Protein AF-A0A764WV17-F1 (afdb_monomer)

Nearest PDB structures (foldseek):
  8iyd-assembly1_W  TM=9.343E-01  e=1.565E-02  Escherichia phage Lambda
  3fzb-assembly1_A  TM=9.266E-01  e=2.156E-02  Lambdavirus lambda
  3fzb-assembly1_H  TM=9.248E-01  e=4.365E-02  Lambdavirus lambda
  6rao-assembly1_H  TM=5.600E-01  e=3.203E+00  Serratia entomophila
  7aeb-assembly1_S  TM=4.268E-01  e=1.582E+00  Algoriphagus machipongonensis

Organism: Salmonella enterica (NCBI:txid28901)

Mean predicted aligned error: 4.85 Å

Secondary structure (DSSP, 8-state):
-TTT--TTTTTT-SEEEEEEEEEEE-SSS---EEEEEEEEEE---

Structure (mmCIF, N/CA/C/O backbone):
data_AF-A0A764WV17-F1
#
_entry.id   AF-A0A764WV17-F1
#
loop_
_atom_site.group_PDB
_atom_site.id
_atom_site.type_symbol
_atom_site.label_atom_id
_atom_site.label_alt_id
_atom_site.label_comp_id
_atom_site.label_asym_id
_atom_site.label_entity_id
_atom_site.label_seq_id
_atom_site.pdbx_PDB_ins_code
_atom_site.Cartn_x
_atom_site.Cartn_y
_atom_site.Cartn_z
_atom_site.occupancy
_atom_site.B_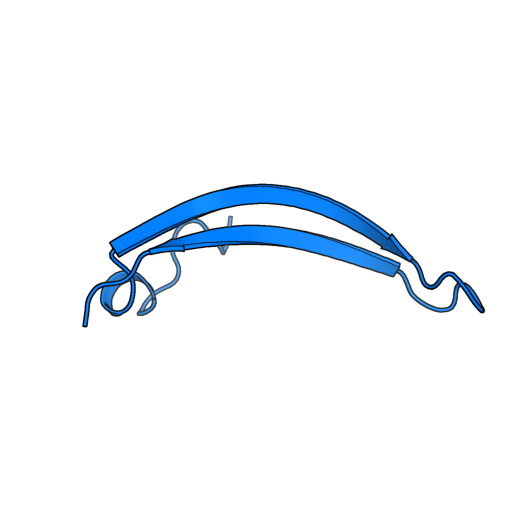iso_or_equiv
_atom_site.auth_seq_id
_atom_site.auth_comp_id
_atom_site.auth_asym_id
_atom_site.auth_atom_id
_atom_site.pdbx_PDB_model_num
ATOM 1 N N . PRO A 1 1 ? 3.054 -11.154 6.699 1.00 73.06 1 PRO A N 1
ATOM 2 C CA . PRO A 1 1 ? 3.809 -9.955 6.269 1.00 73.06 1 PRO A CA 1
ATOM 3 C C . PRO A 1 1 ? 3.758 -8.835 7.312 1.00 73.06 1 PRO A C 1
ATOM 5 O O . PRO A 1 1 ? 2.760 -8.735 8.006 1.00 73.06 1 PRO A O 1
ATOM 8 N N . ALA A 1 2 ? 4.782 -7.979 7.420 1.00 82.19 2 ALA A N 1
ATOM 9 C CA . ALA A 1 2 ? 4.816 -6.925 8.451 1.00 82.19 2 ALA A CA 1
ATOM 10 C C . ALA A 1 2 ? 3.639 -5.925 8.380 1.00 82.19 2 ALA A C 1
ATOM 12 O O . ALA A 1 2 ? 3.333 -5.277 9.369 1.00 82.19 2 ALA A O 1
ATOM 13 N N . LEU A 1 3 ? 2.975 -5.818 7.223 1.00 85.44 3 LEU A N 1
ATOM 14 C CA . LEU A 1 3 ? 1.796 -4.969 7.015 1.00 85.44 3 LEU A CA 1
ATOM 15 C C . LEU A 1 3 ? 0.458 -5.665 7.321 1.00 85.44 3 LEU A C 1
ATOM 17 O O . LEU A 1 3 ? -0.578 -5.021 7.230 1.00 85.44 3 LEU A O 1
ATOM 21 N N . GLU A 1 4 ? 0.456 -6.958 7.661 1.00 83.50 4 GLU A N 1
ATOM 22 C CA . GLU A 1 4 ? -0.773 -7.660 8.073 1.00 83.50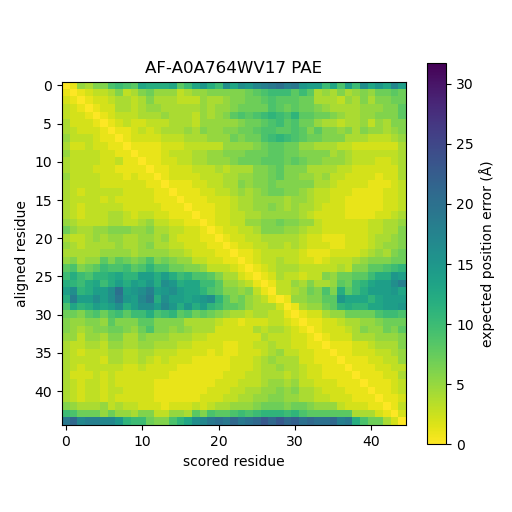 4 GLU A CA 1
ATOM 23 C C . GLU A 1 4 ? -1.222 -7.250 9.476 1.00 83.50 4 GLU A C 1
ATOM 25 O O . GLU A 1 4 ? -2.417 -7.205 9.745 1.00 83.50 4 GLU A O 1
ATOM 30 N N . GLU A 1 5 ? -0.272 -6.929 10.356 1.00 85.94 5 GLU A N 1
ATOM 31 C CA . GLU A 1 5 ? -0.551 -6.523 11.729 1.00 85.94 5 GLU A CA 1
ATOM 32 C C . GLU A 1 5 ? 0.475 -5.474 12.171 1.00 85.94 5 GLU A C 1
ATOM 34 O O . GLU A 1 5 ? 1.611 -5.787 12.532 1.00 85.94 5 GLU A O 1
ATOM 39 N N . VAL A 1 6 ? 0.07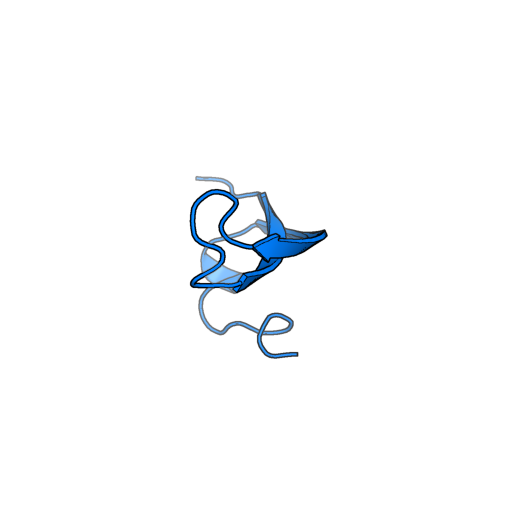5 -4.202 12.107 1.00 89.44 6 VAL A N 1
ATOM 40 C CA . VAL A 1 6 ? 0.902 -3.064 12.526 1.00 89.44 6 VAL A CA 1
ATOM 41 C C . VAL A 1 6 ? 0.328 -2.504 13.817 1.00 89.44 6 VAL A C 1
ATOM 43 O O . VAL A 1 6 ? -0.607 -1.706 13.788 1.00 89.44 6 VAL A O 1
ATOM 46 N N . SER A 1 7 ? 0.909 -2.913 14.946 1.00 91.69 7 SER A N 1
ATOM 47 C CA . SER A 1 7 ? 0.430 -2.501 16.268 1.00 91.69 7 SER A CA 1
ATOM 48 C C . SER A 1 7 ? 0.324 -0.978 16.392 1.00 91.69 7 SER A C 1
ATOM 50 O O . SER A 1 7 ? 1.285 -0.241 16.153 1.00 91.69 7 SER A O 1
ATOM 52 N N . GLY A 1 8 ? -0.856 -0.504 16.786 1.00 89.12 8 GLY A N 1
ATOM 53 C CA . GLY A 1 8 ? -1.169 0.907 16.982 1.00 89.12 8 GLY A CA 1
ATOM 54 C C . GLY A 1 8 ? -1.709 1.618 15.745 1.00 89.12 8 GLY A C 1
ATOM 55 O O . GLY A 1 8 ? -2.363 2.649 15.912 1.00 89.12 8 GLY A O 1
ATOM 56 N N . LEU A 1 9 ? -1.520 1.064 14.544 1.00 90.12 9 LEU A N 1
ATOM 57 C CA . LEU A 1 9 ? -2.176 1.566 13.338 1.00 90.12 9 LEU A CA 1
ATOM 58 C C . LEU A 1 9 ? -3.670 1.230 13.366 1.00 90.12 9 LEU A C 1
ATOM 60 O O . LEU A 1 9 ? -4.475 2.066 12.963 1.00 90.12 9 LEU A O 1
ATOM 64 N N . GLU A 1 10 ? -4.053 0.077 13.933 1.00 89.06 10 GLU A N 1
ATOM 65 C CA . GLU A 1 10 ? -5.458 -0.351 14.014 1.00 89.06 10 GLU A CA 1
ATOM 66 C C . GLU A 1 10 ? -6.359 0.620 14.789 1.00 89.06 10 GLU A C 1
ATOM 68 O O . GLU A 1 10 ? -7.571 0.620 14.615 1.00 89.06 10 GLU A O 1
ATOM 73 N N . ARG A 1 11 ? -5.772 1.470 15.641 1.00 90.38 11 ARG A N 1
ATOM 74 C CA . ARG A 1 11 ? -6.502 2.473 16.429 1.00 90.38 11 ARG A CA 1
ATOM 75 C C . ARG A 1 11 ? -6.722 3.795 15.695 1.00 90.38 11 ARG A C 1
ATOM 77 O O . ARG A 1 11 ? -7.391 4.666 16.241 1.00 90.38 11 ARG A O 1
ATOM 84 N N . LEU A 1 12 ? -6.104 3.981 14.531 1.00 93.56 12 LEU A N 1
ATOM 85 C CA . LEU A 1 12 ? -6.091 5.252 13.801 1.00 93.56 12 LEU A CA 1
ATOM 86 C C . LEU A 1 12 ? -6.868 5.197 12.482 1.00 93.56 12 LEU A C 1
ATOM 88 O O . LEU A 1 12 ? -7.132 6.246 11.898 1.00 93.56 12 LEU A O 1
ATOM 92 N N . ILE A 1 13 ? -7.185 4.000 11.985 1.00 94.44 13 ILE A N 1
ATOM 93 C CA . ILE A 1 13 ? -7.772 3.796 10.660 1.00 94.44 13 ILE A CA 1
ATOM 94 C C . ILE A 1 13 ? -8.923 2.793 10.730 1.00 94.44 13 ILE A C 1
ATOM 96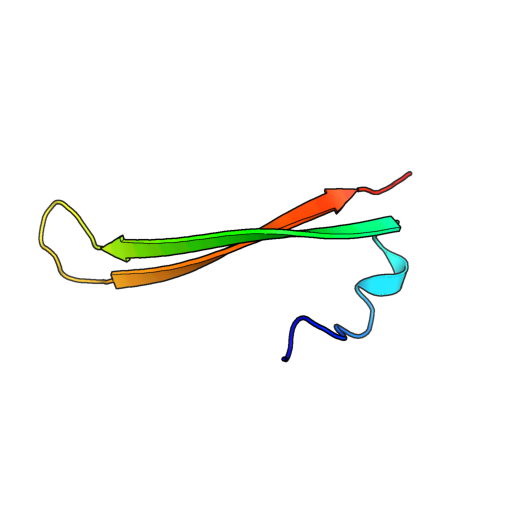 O O . ILE A 1 13 ? -8.886 1.861 11.527 1.00 94.44 13 ILE A O 1
ATOM 100 N N . ASP A 1 14 ? -9.917 2.955 9.860 1.00 94.06 14 ASP A N 1
ATOM 101 C CA . ASP A 1 14 ? -11.080 2.064 9.794 1.00 94.06 14 ASP A CA 1
ATOM 102 C C . ASP A 1 14 ? -10.805 0.856 8.896 1.00 94.06 14 ASP A C 1
ATOM 104 O O . ASP A 1 14 ? -11.140 -0.280 9.227 1.00 94.06 14 ASP A O 1
ATOM 108 N N . THR A 1 15 ? -10.205 1.095 7.725 1.00 93.56 15 THR A N 1
ATOM 109 C CA . THR A 1 15 ? -9.879 0.032 6.769 1.00 93.56 15 THR A CA 1
ATOM 110 C C . THR A 1 15 ? -8.549 0.292 6.077 1.00 93.56 15 THR A C 1
ATOM 112 O O . THR A 1 15 ? -8.165 1.441 5.848 1.00 93.56 15 THR A O 1
ATOM 115 N N . MET A 1 16 ? -7.864 -0.793 5.710 1.00 94.00 16 MET A N 1
ATOM 116 C CA . MET A 1 16 ? -6.654 -0.793 4.891 1.00 94.00 16 MET A CA 1
ATOM 117 C C . MET A 1 16 ? -6.800 -1.863 3.807 1.00 94.00 16 MET A C 1
ATOM 119 O O . MET A 1 16 ? -6.915 -3.046 4.109 1.00 94.00 16 MET A O 1
ATOM 123 N N . THR A 1 17 ? -6.834 -1.455 2.539 1.00 94.31 17 THR A N 1
ATOM 124 C CA . THR A 1 17 ? -7.022 -2.359 1.390 1.00 94.31 17 THR A CA 1
ATOM 125 C C . THR A 1 17 ? -5.812 -2.278 0.460 1.00 94.31 17 THR A C 1
ATOM 127 O O . THR A 1 17 ? -5.435 -1.165 0.083 1.00 94.31 17 THR A O 1
ATOM 130 N N . PRO A 1 18 ? -5.193 -3.402 0.057 1.00 93.69 18 PRO A N 1
ATOM 131 C CA . PRO A 1 18 ? -4.085 -3.378 -0.894 1.00 93.69 18 PRO A CA 1
ATOM 132 C C . PRO A 1 18 ? -4.552 -2.822 -2.243 1.00 93.69 18 PRO A C 1
ATOM 134 O O . PRO A 1 18 ? -5.610 -3.199 -2.745 1.00 93.69 18 PRO A O 1
ATOM 137 N N . LEU A 1 19 ? -3.767 -1.915 -2.825 1.00 95.00 19 LEU A N 1
ATOM 138 C CA . LEU A 1 19 ? -4.049 -1.323 -4.136 1.00 95.00 19 LEU A CA 1
ATOM 139 C C . LEU A 1 19 ? -3.108 -1.820 -5.224 1.00 95.00 19 LEU A C 1
ATOM 141 O O . LEU A 1 19 ? -3.540 -1.977 -6.363 1.00 95.00 19 LEU A O 1
ATOM 145 N N . GLY A 1 20 ? -1.841 -2.056 -4.898 1.00 94.38 20 GLY A N 1
ATOM 146 C CA . GLY A 1 20 ? -0.881 -2.454 -5.911 1.00 94.38 20 GLY A CA 1
ATOM 147 C C . GLY A 1 20 ? 0.529 -2.634 -5.389 1.00 94.38 20 GLY A C 1
ATOM 148 O O . GLY A 1 20 ? 0.843 -2.353 -4.229 1.00 94.38 20 GLY A O 1
ATOM 149 N N . TYR A 1 21 ? 1.356 -3.127 -6.298 1.00 94.00 21 TYR A N 1
ATOM 150 C CA . TYR A 1 21 ? 2.773 -3.348 -6.110 1.00 94.00 21 TYR A CA 1
ATOM 151 C C . TYR A 1 21 ? 3.473 -3.002 -7.422 1.00 94.00 21 TYR A C 1
ATOM 153 O O . TYR A 1 21 ? 3.140 -3.594 -8.452 1.00 94.00 21 TYR A O 1
ATOM 161 N N . ASP A 1 22 ? 4.393 -2.042 -7.392 1.00 95.00 22 ASP A N 1
ATOM 162 C CA . ASP A 1 22 ? 5.059 -1.531 -8.591 1.00 95.00 22 ASP A CA 1
ATOM 163 C C . ASP A 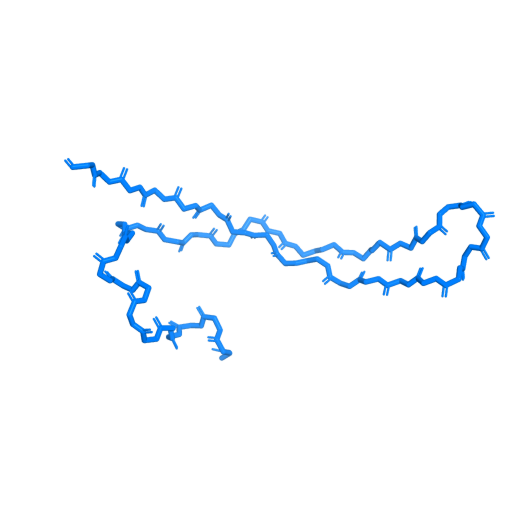1 22 ? 6.576 -1.461 -8.406 1.00 95.00 22 ASP A C 1
ATOM 165 O O . ASP A 1 22 ? 7.082 -1.190 -7.316 1.00 95.00 22 ASP A O 1
ATOM 169 N N . TYR A 1 23 ? 7.311 -1.708 -9.484 1.00 91.94 23 TYR A N 1
ATOM 170 C CA . TYR A 1 23 ? 8.759 -1.568 -9.510 1.00 91.94 23 TYR A CA 1
ATOM 171 C C . TYR A 1 23 ? 9.125 -0.284 -10.232 1.00 91.94 23 TYR A C 1
ATOM 173 O O . TYR A 1 23 ? 8.914 -0.145 -11.436 1.00 91.94 23 TYR A O 1
ATOM 181 N N . GLN A 1 24 ? 9.760 0.625 -9.505 1.00 92.56 24 GLN A N 1
ATOM 182 C CA . GLN A 1 24 ? 10.214 1.895 -10.048 1.00 92.56 24 GLN A CA 1
ATOM 183 C C . GLN A 1 24 ? 11.733 1.973 -10.037 1.00 92.56 24 GLN A C 1
ATOM 185 O O . GLN A 1 24 ? 12.416 1.377 -9.202 1.00 92.56 24 GLN A O 1
ATOM 190 N N . 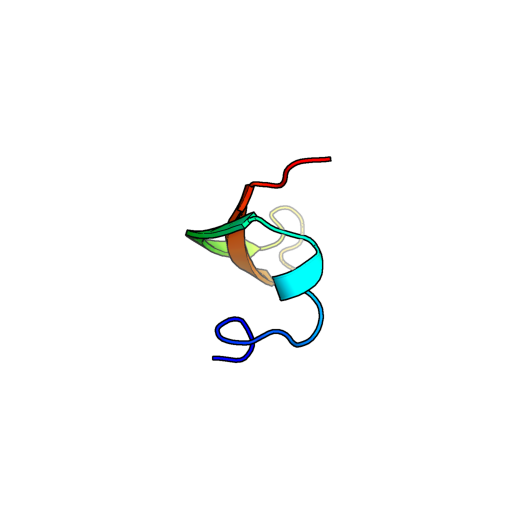ARG A 1 25 ? 12.272 2.726 -10.990 1.00 89.94 25 ARG A N 1
ATOM 191 C CA . ARG A 1 25 ? 13.691 3.062 -11.056 1.00 89.94 25 ARG A CA 1
ATOM 192 C C . ARG A 1 25 ? 13.847 4.505 -11.477 1.00 89.94 25 ARG A C 1
ATOM 194 O O . ARG A 1 25 ? 13.009 5.019 -12.218 1.00 89.94 25 ARG A O 1
ATOM 201 N N . ASP A 1 26 ? 14.944 5.111 -11.052 1.00 88.94 26 ASP A N 1
ATOM 202 C CA . ASP A 1 26 ? 15.329 6.419 -11.551 1.00 88.94 26 ASP A CA 1
ATOM 203 C C . ASP A 1 26 ? 15.416 6.401 -13.083 1.00 88.94 26 ASP A C 1
ATOM 205 O O . ASP A 1 26 ? 16.074 5.537 -13.675 1.00 88.94 26 ASP A O 1
ATOM 209 N N . SER A 1 27 ? 14.723 7.338 -13.727 1.00 82.75 27 SER A N 1
ATOM 210 C CA . SER A 1 27 ? 14.688 7.449 -15.185 1.00 82.75 27 SER A CA 1
ATOM 211 C C . SER A 1 27 ? 15.868 8.229 -15.750 1.00 82.75 27 SER A C 1
ATOM 213 O O . SER A 1 27 ? 16.127 8.129 -16.947 1.00 82.75 27 SER A O 1
ATOM 215 N N . GLU A 1 28 ? 16.554 9.020 -14.924 1.00 84.06 28 GLU A N 1
ATOM 216 C CA . GLU A 1 28 ? 17.586 9.944 -15.389 1.00 84.06 28 GLU A CA 1
ATOM 217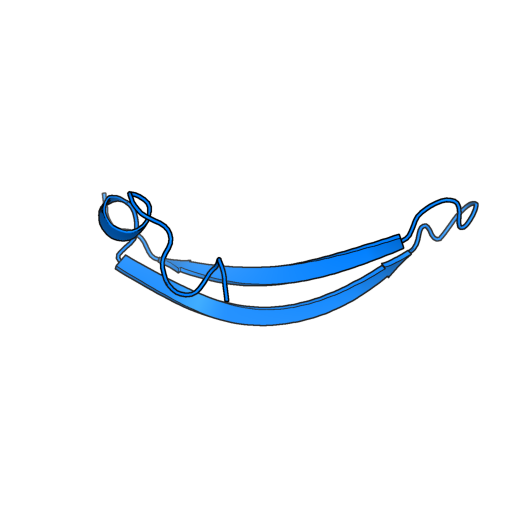 C C . GLU A 1 28 ? 18.968 9.286 -15.425 1.00 84.06 28 GLU A C 1
ATOM 219 O O . GLU A 1 28 ? 19.567 9.157 -16.493 1.00 84.06 28 GLU A O 1
ATOM 224 N N . MET A 1 29 ? 19.462 8.813 -14.279 1.00 85.50 29 MET A N 1
ATOM 225 C CA . MET A 1 29 ? 20.790 8.202 -14.155 1.00 85.50 29 MET A CA 1
ATOM 226 C C . MET A 1 29 ? 20.741 6.731 -13.715 1.00 85.50 29 MET A C 1
ATOM 228 O O . MET A 1 29 ? 21.793 6.111 -13.564 1.00 85.50 29 MET A O 1
ATOM 232 N N . ALA A 1 30 ? 19.544 6.161 -13.521 1.00 83.12 30 ALA A N 1
ATOM 233 C CA . ALA A 1 30 ? 19.316 4.774 -13.098 1.00 83.12 30 ALA A CA 1
ATOM 234 C C . ALA A 1 30 ? 20.123 4.375 -11.845 1.00 83.12 30 ALA A C 1
ATOM 236 O O . ALA A 1 30 ? 20.592 3.243 -11.717 1.00 83.12 30 ALA A O 1
ATOM 237 N N . THR A 1 31 ? 20.304 5.321 -10.921 1.00 90.62 31 THR A N 1
ATOM 238 C CA . THR A 1 31 ? 21.155 5.152 -9.729 1.00 90.62 31 THR A CA 1
ATOM 239 C C . THR A 1 31 ? 20.452 4.448 -8.574 1.00 90.62 31 THR A C 1
ATOM 241 O O . THR A 1 31 ? 21.111 3.931 -7.672 1.00 90.62 31 THR A O 1
ATOM 244 N N . TRP A 1 32 ? 19.122 4.392 -8.602 1.00 92.38 32 TRP A N 1
ATOM 245 C CA . TRP A 1 32 ? 18.313 3.713 -7.602 1.00 92.38 32 TRP A CA 1
ATOM 246 C C . TRP A 1 32 ? 17.091 3.050 -8.237 1.00 92.38 32 TRP A C 1
ATOM 248 O O . TRP A 1 32 ? 16.635 3.414 -9.324 1.00 92.38 32 TRP A O 1
ATOM 258 N N . GLY A 1 33 ? 16.562 2.059 -7.528 1.00 91.62 33 GLY A N 1
ATOM 259 C CA . GLY A 1 33 ? 15.280 1.434 -7.809 1.00 91.62 33 GLY A CA 1
ATOM 260 C C . GLY A 1 33 ? 14.584 1.068 -6.509 1.00 91.62 33 GLY A C 1
ATOM 261 O O . GLY A 1 33 ? 15.235 0.884 -5.479 1.00 91.62 33 GLY A O 1
ATOM 262 N N . MET A 1 34 ? 13.262 0.994 -6.552 1.00 94.31 34 MET A N 1
ATOM 263 C CA . MET A 1 34 ? 12.436 0.651 -5.406 1.00 94.31 34 MET A CA 1
ATOM 264 C C . MET A 1 34 ? 11.279 -0.252 -5.814 1.00 94.31 34 MET A C 1
ATOM 266 O O . MET A 1 34 ? 10.819 -0.239 -6.954 1.00 94.31 34 MET A O 1
ATOM 270 N N . ALA A 1 35 ? 10.805 -1.0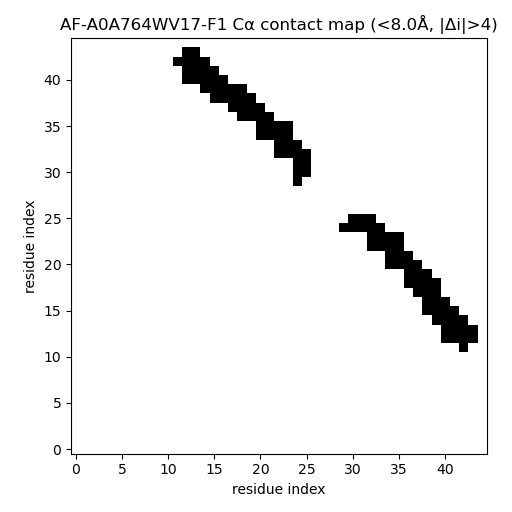20 -4.842 1.00 93.94 35 ALA A N 1
ATOM 271 C CA . ALA A 1 35 ? 9.504 -1.654 -4.901 1.00 93.94 35 ALA A CA 1
ATOM 272 C C . ALA A 1 35 ? 8.532 -0.804 -4.081 1.00 93.94 35 ALA A C 1
ATOM 274 O O . ALA A 1 35 ? 8.729 -0.631 -2.876 1.00 93.94 35 ALA A O 1
ATOM 275 N N . GLU A 1 36 ? 7.505 -0.274 -4.728 1.00 94.12 36 GLU A N 1
ATOM 276 C CA . GLU A 1 36 ? 6.421 0.450 -4.084 1.00 94.12 36 GLU A CA 1
ATOM 277 C C . GLU A 1 36 ? 5.291 -0.522 -3.735 1.00 94.12 36 GLU A C 1
ATOM 279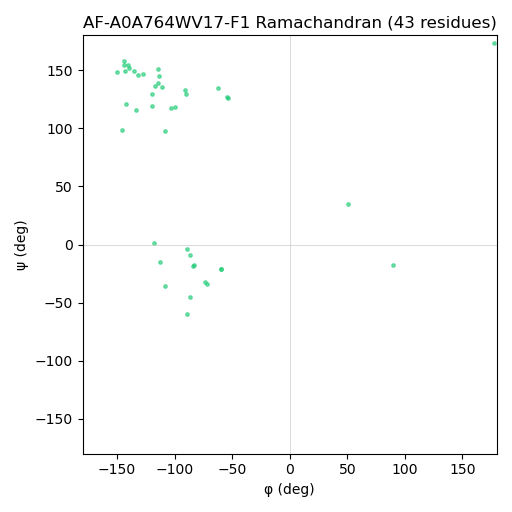 O O . GLU A 1 36 ? 4.880 -1.337 -4.561 1.00 94.12 36 GLU A O 1
ATOM 284 N N . ILE A 1 37 ? 4.778 -0.433 -2.506 1.00 94.06 37 ILE A N 1
ATOM 285 C CA . ILE A 1 37 ? 3.572 -1.148 -2.080 1.00 94.06 37 ILE A CA 1
ATOM 286 C C . ILE A 1 37 ? 2.537 -0.111 -1.666 1.00 94.06 37 ILE A C 1
ATOM 288 O O . ILE A 1 37 ? 2.761 0.647 -0.721 1.00 94.06 37 ILE A O 1
ATOM 292 N N . THR A 1 38 ? 1.395 -0.094 -2.344 1.00 95.12 38 THR A N 1
ATOM 293 C CA . THR A 1 38 ? 0.369 0.934 -2.147 1.00 95.12 38 THR A CA 1
ATOM 294 C C . THR A 1 38 ? -0.867 0.335 -1.485 1.00 95.12 38 THR A C 1
ATOM 296 O O . THR A 1 38 ? -1.364 -0.715 -1.900 1.00 95.12 38 THR A O 1
ATOM 299 N N . TYR A 1 39 ? -1.412 1.038 -0.490 1.00 94.50 39 TYR A N 1
ATOM 300 C CA . TYR A 1 39 ? -2.662 0.688 0.186 1.00 94.50 39 TYR A CA 1
ATOM 301 C C . TYR A 1 39 ? -3.622 1.874 0.190 1.00 94.50 39 TYR A C 1
ATOM 303 O O . TYR A 1 39 ? -3.210 3.029 0.290 1.00 94.50 39 TYR A O 1
ATOM 311 N N . ARG A 1 40 ? -4.920 1.584 0.115 1.00 95.19 40 ARG A N 1
ATOM 312 C CA . ARG A 1 40 ? -5.988 2.543 0.389 1.00 95.19 40 ARG A CA 1
ATOM 313 C C . ARG A 1 40 ? -6.342 2.466 1.858 1.00 95.19 40 ARG A C 1
ATOM 315 O O . ARG A 1 40 ? -6.637 1.379 2.345 1.00 95.19 40 ARG A O 1
ATOM 322 N N . ILE A 1 41 ? -6.373 3.616 2.515 1.00 95.00 41 ILE A N 1
ATOM 323 C CA . ILE A 1 41 ? -6.771 3.735 3.912 1.00 95.00 41 ILE A CA 1
ATOM 324 C C . ILE A 1 41 ? -8.032 4.594 3.996 1.00 95.00 41 ILE A C 1
ATOM 326 O O . ILE A 1 41 ? -8.118 5.626 3.329 1.00 95.00 41 ILE A O 1
ATOM 330 N N . THR A 1 42 ? -8.998 4.174 4.810 1.00 96.25 42 THR A N 1
ATOM 331 C CA . THR A 1 42 ? -10.138 5.009 5.222 1.00 96.25 42 THR A CA 1
ATOM 332 C C . THR A 1 42 ? -10.055 5.283 6.716 1.00 96.25 42 THR A C 1
ATOM 334 O O . THR A 1 42 ? -9.628 4.413 7.473 1.00 96.25 42 THR A O 1
ATOM 337 N N . TYR A 1 43 ? -10.467 6.473 7.140 1.00 93.88 43 TYR A N 1
ATOM 338 C CA . TYR A 1 43 ? -10.507 6.867 8.545 1.00 93.88 43 TYR A CA 1
ATOM 339 C C . TYR A 1 43 ? -11.644 7.869 8.770 1.00 93.88 43 TYR A C 1
ATOM 341 O O . TYR A 1 43 ? -11.958 8.673 7.887 1.00 93.88 43 TYR A O 1
ATOM 349 N N . THR A 1 44 ? -12.229 7.830 9.961 1.00 90.44 44 THR A N 1
ATOM 350 C CA . THR A 1 44 ? -13.272 8.749 10.423 1.00 90.44 44 THR A CA 1
ATOM 351 C C . THR A 1 44 ? -12.708 9.566 11.589 1.00 90.44 44 THR A C 1
ATOM 353 O O . THR A 1 44 ? -11.950 9.034 12.395 1.00 90.44 44 THR A O 1
ATOM 356 N N . ASN A 1 45 ? -13.007 10.869 11.635 1.00 67.25 45 ASN A N 1
ATOM 357 C CA . ASN A 1 45 ? -12.546 11.785 12.690 1.00 67.25 45 ASN A CA 1
ATOM 358 C C . ASN A 1 45 ? -13.450 11.690 13.923 1.00 67.25 45 ASN A C 1
ATOM 360 O O . ASN A 1 45 ? -14.686 11.716 13.710 1.00 67.25 45 ASN A O 1
#

Radius of gyration: 14.57 Å; Cα contacts (8 Å, |Δi|>4): 53; chains: 1; bounding box: 34×22×32 Å

Solvent-accessible surface area (backbone atoms only — not comparable to full-atom values): 3080 Å² total; per-residue (Å²): 109,79,83,78,67,50,90,73,50,72,81,69,42,77,46,79,44,86,71,50,75,49,81,48,59,46,85,85,78,60,82,51,68,48,77,48,77,45,66,48,74,45,70,84,134

Foldseek 3Di:
DCVVDDPPVVVFFDDKAWDDWDKDADPPPRPDIDIDTDIDTHGDD

Sequence (45 aa):
PALEEVSGLERLIDTMTPLGYDYQRDSEMATWGMAEITYRITYTN

InterPro domains:
  IPR009312 Minor tail protein U-like [PF06141] (1-43)
  IPR035934 Phage tail protein-like superfamily [SSF143749] (1-44)
  IPR038512 GpU-like superfamily [G3DSA:3.30.70.1700] (1-45)

pLDDT: mean 90.3, std 5.84, range [67.25, 96.25]